Protein AF-A0A2U1UXC5-F1 (afdb_monomer)

Foldseek 3Di:
DQVVLVVCVVVLVLVSSLVVLVVVVVVLDLVSLQVNLLSQQPVSCVVVVRPPRHHDLVSSLVSNVSSVVSPVCVCVVVNVVSVVD

Mean predicted aligned error: 2.39 Å

Nearest PDB structures (foldseek):
  1ouv-assembly1_A  TM=8.447E-01  e=3.270E-01  Helicobacter pylori 26695
  7wzb-assembly1_B  TM=4.705E-01  e=3.302E+00  Salmonella enterica subsp. enterica serovar Typhimurium str. LT2

Structure (mmCIF, N/CA/C/O backbone):
data_AF-A0A2U1UXC5-F1
#
_entry.id   AF-A0A2U1UXC5-F1
#
loop_
_atom_site.group_PDB
_atom_site.id
_atom_site.type_symbol
_atom_site.label_atom_id
_atom_site.label_alt_id
_atom_site.label_comp_id
_atom_site.label_asym_id
_atom_site.label_entity_id
_atom_site.label_seq_id
_atom_site.pdbx_PDB_ins_code
_atom_site.Cartn_x
_atom_site.Cartn_y
_atom_site.Cartn_z
_atom_site.occupancy
_atom_site.B_iso_or_equiv
_atom_site.auth_seq_id
_atom_site.auth_comp_id
_atom_site.auth_asym_id
_atom_site.auth_atom_id
_atom_site.pdbx_PDB_model_num
ATOM 1 N N . MET A 1 1 ? 9.375 9.896 3.402 1.00 78.38 1 MET A N 1
ATOM 2 C CA . MET A 1 1 ? 9.575 8.487 2.988 1.00 78.38 1 MET A CA 1
ATOM 3 C C . MET A 1 1 ? 8.656 8.081 1.840 1.00 78.38 1 MET A C 1
ATOM 5 O O . MET A 1 1 ? 9.165 7.588 0.847 1.00 78.38 1 MET A O 1
ATOM 9 N N . ILE A 1 2 ? 7.351 8.368 1.919 1.00 92.06 2 ILE A N 1
ATOM 10 C CA . ILE A 1 2 ? 6.349 7.984 0.901 1.00 92.06 2 ILE A CA 1
ATOM 11 C C . ILE A 1 2 ? 6.728 8.428 -0.521 1.00 92.06 2 ILE A C 1
ATOM 13 O O . ILE A 1 2 ? 6.767 7.587 -1.401 1.00 92.06 2 ILE A O 1
ATOM 17 N N . ARG A 1 3 ? 7.161 9.684 -0.724 1.00 94.81 3 ARG A N 1
ATOM 18 C CA . ARG A 1 3 ? 7.598 10.172 -2.050 1.00 94.81 3 ARG A CA 1
ATOM 19 C C . ARG A 1 3 ? 8.647 9.268 -2.713 1.00 94.81 3 ARG A C 1
ATOM 21 O O . ARG A 1 3 ? 8.546 8.961 -3.891 1.00 94.81 3 ARG A O 1
ATOM 28 N N . ARG A 1 4 ? 9.641 8.806 -1.946 1.00 93.81 4 ARG A N 1
ATOM 29 C CA . ARG A 1 4 ? 10.690 7.923 -2.472 1.00 93.81 4 ARG A CA 1
ATOM 30 C C . ARG A 1 4 ? 10.145 6.532 -2.796 1.00 93.81 4 ARG A C 1
ATOM 32 O O . ARG A 1 4 ? 10.599 5.913 -3.748 1.00 93.81 4 ARG A O 1
ATOM 39 N N . ALA A 1 5 ? 9.178 6.046 -2.020 1.00 95.56 5 ALA A N 1
ATOM 40 C CA . ALA A 1 5 ? 8.477 4.806 -2.329 1.00 95.56 5 ALA A CA 1
ATOM 41 C C . ALA A 1 5 ? 7.662 4.934 -3.627 1.00 95.56 5 ALA A C 1
ATOM 43 O O . ALA A 1 5 ? 7.733 4.040 -4.467 1.00 95.56 5 ALA A O 1
ATOM 44 N N . ASP A 1 6 ? 6.983 6.068 -3.825 1.00 96.12 6 ASP A N 1
ATOM 45 C CA . ASP A 1 6 ? 6.230 6.374 -5.048 1.00 96.12 6 ASP A CA 1
ATOM 46 C C . ASP A 1 6 ? 7.150 6.415 -6.278 1.00 96.12 6 ASP A C 1
ATOM 48 O O . ASP A 1 6 ? 6.800 5.891 -7.333 1.00 96.12 6 ASP A O 1
ATOM 52 N N . GLU A 1 7 ? 8.359 6.967 -6.141 1.00 96.50 7 GLU A N 1
ATOM 53 C CA . GLU A 1 7 ? 9.378 6.948 -7.199 1.00 96.50 7 GLU A CA 1
ATOM 54 C C . GLU A 1 7 ? 9.819 5.520 -7.555 1.00 96.50 7 GLU A C 1
ATOM 56 O O . GLU A 1 7 ? 9.897 5.175 -8.733 1.00 96.50 7 GLU A O 1
ATOM 61 N N . MET A 1 8 ? 10.081 4.667 -6.557 1.00 95.38 8 MET A N 1
ATOM 62 C CA . MET A 1 8 ? 10.423 3.256 -6.795 1.00 95.38 8 MET A CA 1
ATOM 63 C C . MET A 1 8 ? 9.272 2.517 -7.480 1.00 95.38 8 MET A C 1
ATOM 65 O O . MET A 1 8 ? 9.491 1.760 -8.426 1.00 95.38 8 MET A O 1
ATOM 69 N N . LEU A 1 9 ? 8.037 2.792 -7.057 1.00 94.44 9 LEU A N 1
ATOM 70 C CA . LEU A 1 9 ? 6.841 2.233 -7.671 1.00 94.44 9 LEU A CA 1
ATOM 71 C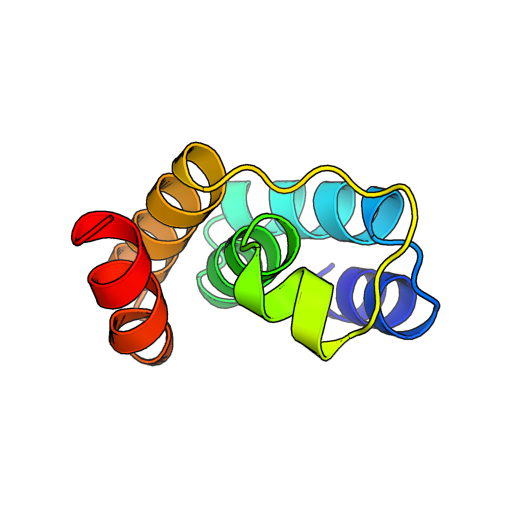 C . LEU A 1 9 ? 6.696 2.681 -9.132 1.00 94.44 9 LEU A C 1
ATOM 73 O O . LEU A 1 9 ? 6.398 1.855 -9.994 1.00 94.44 9 LEU A O 1
ATOM 77 N N . ALA A 1 10 ? 6.957 3.956 -9.432 1.00 93.31 10 ALA A N 1
ATOM 78 C CA . ALA A 1 10 ? 6.936 4.494 -10.792 1.00 93.31 10 ALA A CA 1
ATOM 79 C C . ALA A 1 10 ? 7.994 3.834 -11.692 1.00 93.31 10 ALA A C 1
ATOM 81 O O . ALA A 1 10 ? 7.702 3.516 -12.845 1.00 93.31 10 ALA A O 1
ATOM 82 N N . LEU A 1 11 ? 9.179 3.545 -11.142 1.00 93.19 11 LEU A N 1
ATOM 83 C CA . LEU A 1 11 ? 10.256 2.798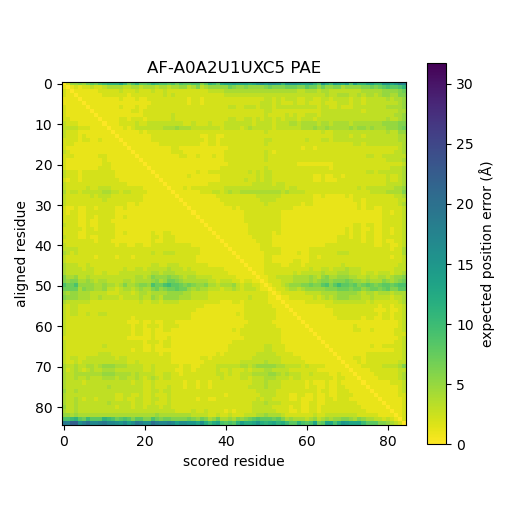 -11.806 1.00 93.19 11 LEU A CA 1
ATOM 84 C C . LEU A 1 11 ? 10.009 1.282 -11.883 1.00 93.19 11 LEU A C 1
ATOM 86 O O . LEU A 1 11 ? 10.851 0.550 -12.394 1.00 93.19 11 LEU A O 1
ATOM 90 N N . ARG A 1 12 ? 8.862 0.801 -11.389 1.00 91.56 12 ARG A N 1
ATOM 91 C CA . ARG A 1 12 ? 8.491 -0.625 -11.311 1.00 91.56 12 ARG A CA 1
ATOM 92 C C . ARG A 1 12 ? 9.394 -1.468 -10.419 1.00 91.56 12 ARG A C 1
ATOM 94 O O . ARG A 1 12 ? 9.288 -2.693 -10.425 1.00 91.56 12 ARG A O 1
ATOM 101 N N . ASP A 1 13 ? 10.170 -0.827 -9.551 1.00 94.25 13 ASP A N 1
ATOM 102 C CA . ASP A 1 13 ? 10.845 -1.493 -8.443 1.00 94.25 13 ASP A CA 1
ATOM 103 C C . ASP A 1 13 ? 9.872 -1.669 -7.266 1.00 94.25 13 ASP A C 1
ATOM 105 O O . ASP A 1 13 ? 9.895 -0.957 -6.256 1.00 94.25 13 ASP A O 1
ATOM 109 N N . ILE A 1 14 ? 8.969 -2.642 -7.416 1.00 95.38 14 ILE A N 1
ATOM 110 C CA . ILE A 1 14 ? 7.932 -2.943 -6.418 1.00 95.38 14 ILE A CA 1
ATOM 111 C C . ILE A 1 14 ? 8.557 -3.397 -5.092 1.00 95.38 14 ILE A C 1
ATOM 113 O O . ILE A 1 14 ? 8.033 -3.103 -4.018 1.00 95.38 14 ILE A O 1
ATOM 117 N N . SER A 1 15 ? 9.694 -4.092 -5.151 1.00 94.62 15 SER A N 1
ATOM 118 C CA . SER A 1 15 ? 10.403 -4.591 -3.972 1.00 94.62 15 SER A CA 1
ATOM 119 C C . SER A 1 15 ? 10.978 -3.451 -3.132 1.00 94.62 15 SER A C 1
ATOM 121 O O . SER A 1 15 ? 10.822 -3.453 -1.908 1.00 94.62 15 SER A O 1
ATOM 123 N N . ALA A 1 16 ? 11.610 -2.456 -3.762 1.00 95.31 16 ALA A N 1
ATOM 124 C CA . ALA A 1 16 ? 12.079 -1.268 -3.059 1.00 95.31 16 ALA A CA 1
ATOM 125 C C . ALA A 1 16 ? 10.914 -0.411 -2.547 1.00 95.31 16 ALA A C 1
ATOM 127 O O . ALA A 1 16 ? 10.949 0.027 -1.395 1.00 95.31 16 ALA A O 1
ATOM 128 N N . ALA A 1 17 ? 9.859 -0.237 -3.353 1.00 97.06 17 ALA A N 1
ATOM 129 C CA . ALA A 1 17 ? 8.663 0.497 -2.949 1.00 97.06 17 ALA A CA 1
ATOM 130 C C . ALA A 1 17 ? 8.024 -0.113 -1.690 1.00 97.06 17 ALA A C 1
ATOM 132 O O . ALA A 1 17 ? 7.788 0.596 -0.712 1.00 97.06 17 ALA A O 1
ATOM 133 N N . ARG A 1 18 ? 7.837 -1.442 -1.661 1.00 97.00 18 ARG A N 1
ATOM 134 C CA . ARG A 1 18 ? 7.294 -2.185 -0.509 1.00 97.00 18 ARG A CA 1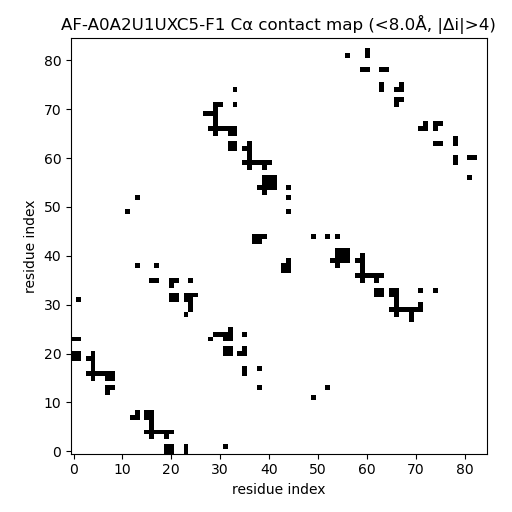
ATOM 135 C C . ARG A 1 18 ? 8.060 -1.912 0.782 1.00 97.00 18 ARG A C 1
ATOM 137 O O . ARG A 1 18 ? 7.432 -1.644 1.800 1.00 97.00 18 ARG A O 1
ATOM 144 N N . ARG A 1 19 ? 9.398 -1.941 0.750 1.00 97.00 19 ARG A N 1
ATOM 145 C CA . ARG A 1 19 ? 10.224 -1.679 1.945 1.00 97.00 19 ARG A CA 1
ATOM 146 C C . ARG A 1 19 ? 10.008 -0.269 2.492 1.00 97.00 19 ARG A C 1
ATOM 148 O O . ARG A 1 19 ? 9.857 -0.088 3.695 1.00 97.00 19 ARG A O 1
ATOM 155 N N . LEU A 1 20 ? 9.967 0.724 1.607 1.00 97.62 20 LEU A N 1
ATOM 156 C CA . LEU A 1 20 ? 9.795 2.122 1.999 1.00 97.62 20 LEU A CA 1
ATOM 157 C C . LEU A 1 20 ? 8.371 2.422 2.484 1.00 97.62 20 LEU A C 1
ATOM 159 O O . LEU A 1 20 ? 8.200 3.161 3.457 1.00 97.62 20 LEU A O 1
ATOM 163 N N . TYR A 1 21 ? 7.354 1.842 1.841 1.00 98.12 21 TYR A N 1
ATOM 164 C CA . TYR A 1 21 ? 5.979 1.948 2.319 1.00 98.12 21 TYR A CA 1
ATOM 165 C C . TYR A 1 21 ? 5.784 1.227 3.652 1.00 98.12 21 TYR A C 1
ATOM 167 O O . TYR A 1 21 ? 5.122 1.788 4.514 1.00 98.12 21 TYR A O 1
ATOM 175 N N . ALA A 1 22 ? 6.380 0.046 3.856 1.00 97.62 22 ALA A N 1
ATOM 176 C CA . ALA A 1 22 ? 6.306 -0.687 5.124 1.00 97.62 22 ALA A CA 1
ATOM 177 C C . ALA A 1 22 ? 6.818 0.152 6.288 1.00 97.62 22 ALA A C 1
ATOM 179 O O . ALA A 1 22 ? 6.078 0.367 7.241 1.00 97.62 22 ALA A O 1
ATOM 180 N N . TYR A 1 23 ? 8.003 0.744 6.150 1.00 97.00 23 TYR A N 1
ATOM 181 C CA . TYR A 1 23 ? 8.539 1.629 7.179 1.00 97.00 23 TYR A CA 1
ATOM 182 C C . TYR A 1 23 ? 7.588 2.798 7.503 1.00 97.00 23 TYR A C 1
ATOM 184 O O . TYR A 1 23 ? 7.323 3.104 8.662 1.00 97.00 23 TYR A O 1
ATOM 192 N N . ALA A 1 24 ? 7.033 3.457 6.480 1.00 97.25 24 ALA A N 1
ATOM 193 C CA . ALA A 1 24 ? 6.116 4.576 6.693 1.00 97.25 24 ALA A CA 1
ATOM 194 C C . ALA A 1 24 ? 4.746 4.139 7.253 1.00 97.25 24 ALA A C 1
ATOM 196 O O . ALA A 1 24 ? 4.141 4.881 8.025 1.00 97.25 24 ALA A O 1
ATOM 197 N N . ALA A 1 25 ? 4.258 2.953 6.884 1.00 97.75 25 ALA A N 1
ATOM 198 C CA .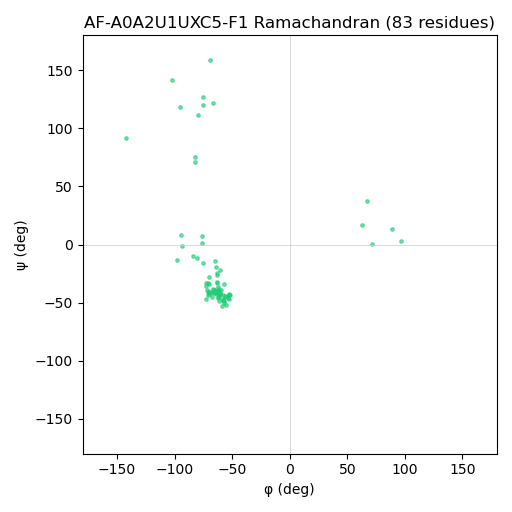 ALA A 1 25 ? 3.014 2.376 7.388 1.00 97.75 25 ALA A CA 1
ATOM 199 C C . ALA A 1 25 ? 3.147 1.962 8.859 1.00 97.75 25 ALA A C 1
ATOM 201 O O . ALA A 1 25 ? 2.252 2.231 9.658 1.00 97.75 25 ALA A O 1
ATOM 202 N N . GLU A 1 26 ? 4.285 1.371 9.229 1.00 96.00 26 GLU A N 1
ATOM 203 C CA . GLU A 1 26 ? 4.642 1.043 10.614 1.00 96.00 26 GLU A CA 1
ATOM 204 C C . GLU A 1 26 ? 4.775 2.303 11.479 1.00 96.00 26 GLU A C 1
ATOM 206 O O . GLU A 1 26 ? 4.385 2.291 12.643 1.00 96.00 26 GLU A O 1
ATOM 211 N N . ALA A 1 27 ? 5.209 3.424 10.894 1.00 96.12 27 ALA A N 1
ATOM 212 C CA . ALA A 1 27 ? 5.202 4.740 11.534 1.00 96.12 27 ALA A CA 1
ATOM 213 C C . ALA A 1 27 ? 3.806 5.409 11.603 1.00 96.12 27 ALA A C 1
ATOM 215 O O . ALA A 1 27 ? 3.704 6.577 11.974 1.00 96.12 27 ALA A O 1
ATOM 216 N N . GLY A 1 28 ? 2.731 4.703 11.232 1.00 96.25 28 GLY A N 1
ATOM 217 C CA . GLY A 1 28 ? 1.349 5.183 11.348 1.00 96.25 28 GLY A CA 1
ATOM 218 C C . GLY A 1 28 ? 0.825 5.957 10.137 1.00 96.25 28 GLY A C 1
ATOM 219 O O . GLY A 1 28 ? -0.214 6.608 10.227 1.00 96.25 28 GLY A O 1
ATOM 220 N N . SER A 1 29 ? 1.502 5.914 8.986 1.00 97.94 29 SER A N 1
ATOM 221 C CA . SER A 1 29 ? 0.972 6.552 7.780 1.00 97.94 29 SER A CA 1
ATOM 222 C C . SER A 1 29 ? -0.096 5.693 7.102 1.00 97.94 29 SER A C 1
ATOM 224 O O . SER A 1 29 ? 0.215 4.678 6.474 1.00 97.94 29 SER A O 1
ATOM 226 N N . GLY A 1 30 ? -1.344 6.170 7.134 1.00 97.94 30 GLY A N 1
ATOM 227 C CA . GLY A 1 30 ? -2.460 5.565 6.403 1.00 97.94 30 GLY A CA 1
ATOM 228 C C . GLY A 1 30 ? -2.167 5.443 4.908 1.00 97.94 30 GLY A C 1
ATOM 229 O O . GLY A 1 30 ? -2.227 4.346 4.355 1.00 97.94 30 GLY A O 1
ATOM 230 N N . LYS A 1 31 ? -1.754 6.541 4.259 1.00 97.81 31 LYS A N 1
ATOM 231 C CA . LYS A 1 31 ? -1.358 6.551 2.837 1.00 97.81 31 LYS A CA 1
ATOM 232 C C . LYS A 1 31 ? -0.310 5.493 2.497 1.00 97.81 31 LYS A C 1
ATOM 234 O O . LYS A 1 31 ? -0.420 4.834 1.466 1.00 97.81 31 LYS A O 1
ATOM 239 N N . ALA A 1 32 ? 0.697 5.317 3.354 1.00 98.12 32 ALA A N 1
ATOM 240 C CA . ALA A 1 32 ? 1.719 4.300 3.137 1.00 98.12 32 ALA A CA 1
ATOM 241 C C . ALA A 1 32 ? 1.159 2.882 3.295 1.00 98.12 32 ALA A C 1
ATOM 243 O O . ALA A 1 32 ? 1.476 2.022 2.479 1.00 98.12 32 ALA A O 1
ATOM 244 N N . ALA A 1 33 ? 0.292 2.642 4.284 1.00 98.50 33 ALA A N 1
ATOM 245 C CA . ALA A 1 33 ? -0.398 1.362 4.436 1.00 98.50 33 ALA A CA 1
ATOM 246 C C . ALA A 1 33 ? -1.282 1.054 3.212 1.00 98.50 33 ALA A C 1
ATOM 248 O O . ALA A 1 33 ? -1.253 -0.059 2.692 1.00 98.50 33 ALA A O 1
ATOM 249 N N . ALA A 1 34 ? -1.997 2.052 2.684 1.00 98.50 34 ALA A N 1
ATOM 250 C CA . ALA A 1 34 ? -2.799 1.913 1.472 1.00 98.50 34 ALA A CA 1
ATOM 251 C C . ALA A 1 34 ? -1.935 1.550 0.256 1.00 98.50 34 ALA A C 1
ATOM 253 O O . ALA A 1 34 ? -2.250 0.606 -0.469 1.00 98.50 34 ALA A O 1
ATOM 254 N N . ALA A 1 35 ? -0.833 2.271 0.042 1.00 98.06 35 ALA A N 1
ATOM 255 C CA . ALA A 1 35 ? 0.083 2.004 -1.061 1.00 98.06 35 ALA A CA 1
ATOM 256 C C . ALA A 1 35 ? 0.769 0.636 -0.918 1.00 98.06 35 ALA A C 1
ATOM 258 O O . ALA A 1 35 ? 0.868 -0.115 -1.887 1.00 98.06 35 ALA A O 1
ATOM 259 N N . LEU A 1 36 ? 1.162 0.248 0.299 1.00 98.31 36 LEU A N 1
ATOM 260 C CA . LEU A 1 36 ? 1.708 -1.078 0.567 1.00 98.31 36 LEU A CA 1
ATOM 261 C C . LEU A 1 36 ? 0.696 -2.179 0.241 1.00 98.31 36 LEU A C 1
ATOM 263 O O . LEU A 1 36 ? 1.050 -3.139 -0.442 1.00 98.31 36 LEU A O 1
ATOM 267 N N . GLY A 1 37 ? -0.564 -2.014 0.653 1.00 98.12 37 GLY A N 1
ATOM 268 C CA . GLY A 1 37 ? -1.651 -2.928 0.303 1.00 98.12 37 GLY A CA 1
ATOM 269 C C . GLY A 1 37 ? -1.814 -3.085 -1.210 1.00 98.12 37 GLY A C 1
ATOM 270 O O . GLY A 1 37 ? -1.863 -4.212 -1.701 1.00 98.12 37 GLY A O 1
ATOM 271 N N . GLN A 1 38 ? -1.769 -1.979 -1.962 1.00 97.94 38 GLN A N 1
ATOM 272 C CA . GLN A 1 38 ? -1.816 -2.004 -3.430 1.00 97.94 38 GLN A CA 1
ATOM 273 C C . GLN A 1 38 ? -0.683 -2.834 -4.026 1.00 97.94 38 GLN A C 1
ATOM 275 O O . GLN A 1 38 ? -0.924 -3.654 -4.905 1.00 97.94 38 GLN A O 1
ATOM 280 N N . THR A 1 39 ? 0.545 -2.706 -3.519 1.00 97.88 39 THR A N 1
ATOM 281 C CA . THR A 1 39 ? 1.664 -3.491 -4.059 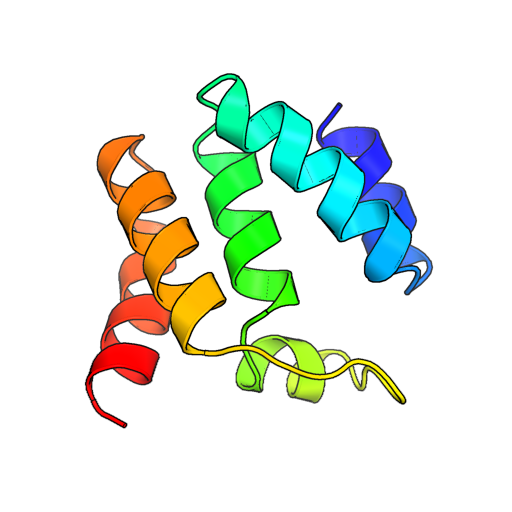1.00 97.88 39 THR A CA 1
ATOM 282 C C . THR A 1 39 ? 1.510 -4.998 -3.856 1.00 97.88 39 THR A C 1
ATOM 284 O O . THR A 1 39 ? 2.192 -5.748 -4.545 1.00 97.88 39 THR A O 1
ATOM 287 N N . TYR A 1 40 ? 0.666 -5.469 -2.934 1.00 98.25 40 TYR A N 1
ATOM 288 C CA . TYR A 1 40 ? 0.366 -6.893 -2.741 1.00 98.25 40 TYR A CA 1
ATOM 289 C C . TYR A 1 40 ? -0.932 -7.339 -3.432 1.00 98.25 40 TYR A C 1
ATOM 291 O O . TYR A 1 40 ? -1.163 -8.538 -3.585 1.00 98.25 40 TYR A O 1
ATOM 299 N N . ASP A 1 41 ? -1.764 -6.398 -3.871 1.00 98.19 41 ASP A N 1
ATOM 300 C CA . ASP A 1 41 ? -3.065 -6.657 -4.474 1.00 98.19 41 ASP A CA 1
ATOM 301 C C . ASP A 1 41 ? -2.916 -7.183 -5.916 1.00 98.19 41 ASP A C 1
ATOM 303 O O . ASP A 1 41 ? -2.390 -6.463 -6.772 1.00 98.19 41 ASP A O 1
ATOM 307 N N . PRO A 1 42 ? -3.418 -8.398 -6.229 1.00 96.69 42 PRO A N 1
ATOM 308 C CA . PRO A 1 42 ? -3.344 -8.954 -7.578 1.00 96.69 42 PRO A CA 1
ATOM 309 C C . PR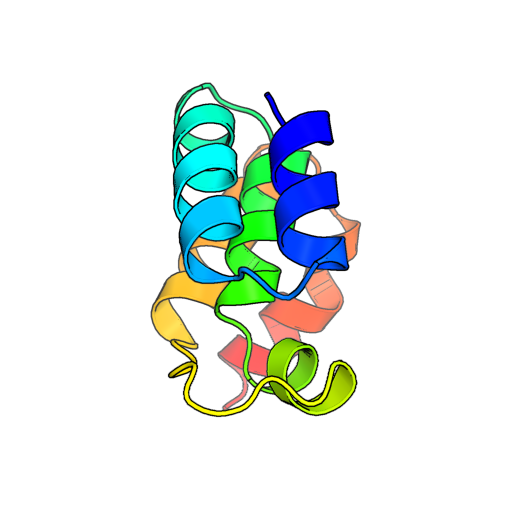O A 1 42 ? -3.887 -8.010 -8.653 1.00 96.69 42 PRO A C 1
ATOM 311 O O . PRO A 1 42 ? -3.236 -7.803 -9.667 1.00 96.69 42 PRO A O 1
ATOM 314 N N . ALA A 1 43 ? -5.032 -7.360 -8.413 1.00 96.44 43 ALA A N 1
ATOM 315 C CA . ALA A 1 43 ? -5.649 -6.516 -9.437 1.00 96.44 43 ALA A CA 1
ATOM 316 C C . ALA A 1 43 ? -4.844 -5.239 -9.704 1.00 96.44 43 ALA A C 1
ATOM 318 O O . ALA A 1 43 ? -4.900 -4.685 -10.802 1.00 96.44 43 ALA A O 1
ATOM 319 N N . PHE A 1 44 ? -4.111 -4.749 -8.702 1.00 96.44 44 PHE A N 1
ATOM 320 C CA . PHE A 1 44 ? -3.209 -3.622 -8.889 1.00 96.44 44 PHE A CA 1
ATOM 321 C C . PHE A 1 44 ? -1.973 -4.046 -9.685 1.00 96.44 44 PHE A C 1
ATOM 323 O O . PHE A 1 44 ? -1.622 -3.370 -10.650 1.00 96.44 44 PHE A O 1
ATOM 330 N N . LEU A 1 45 ? -1.356 -5.175 -9.318 1.00 95.62 45 LEU A N 1
ATOM 331 C CA . LEU A 1 45 ? -0.194 -5.718 -10.023 1.00 95.62 45 LEU A CA 1
ATOM 332 C C . LEU A 1 45 ? -0.512 -6.043 -11.489 1.00 95.62 45 LEU A C 1
ATOM 334 O O . LEU A 1 45 ? 0.269 -5.672 -12.365 1.00 95.62 45 LEU A O 1
ATOM 338 N N . ASP A 1 46 ? -1.684 -6.622 -11.758 1.00 94.69 46 ASP A N 1
ATOM 339 C CA . ASP A 1 46 ? -2.180 -6.884 -13.112 1.00 94.69 46 ASP A CA 1
ATOM 340 C C . ASP A 1 46 ? -2.383 -5.579 -13.893 1.00 94.69 46 ASP A C 1
ATOM 342 O O . ASP A 1 46 ? -1.925 -5.454 -15.027 1.00 94.69 46 ASP A O 1
ATOM 346 N N . ARG A 1 47 ? -3.009 -4.563 -13.275 1.00 94.25 47 ARG A N 1
ATOM 347 C CA . ARG A 1 47 ? -3.249 -3.254 -13.910 1.00 94.25 47 ARG A CA 1
ATOM 348 C C . ARG A 1 47 ? -1.954 -2.566 -14.320 1.00 94.25 47 ARG A C 1
ATOM 350 O O . ARG A 1 47 ? -1.918 -1.904 -15.354 1.00 94.25 47 ARG A O 1
ATOM 357 N N . ILE A 1 48 ? -0.913 -2.673 -13.499 1.00 92.62 48 ILE A N 1
ATOM 358 C CA . ILE A 1 48 ? 0.384 -2.101 -13.844 1.00 92.62 48 ILE A CA 1
ATOM 359 C C . ILE A 1 48 ? 1.200 -3.050 -14.735 1.00 92.62 48 ILE A C 1
ATOM 361 O O . ILE A 1 48 ? 2.197 -2.619 -15.292 1.00 92.62 48 ILE A O 1
ATOM 365 N N . GLY A 1 49 ? 0.802 -4.304 -14.942 1.00 90.56 49 GLY A N 1
ATOM 366 C CA . GLY A 1 49 ? 1.589 -5.263 -15.722 1.00 90.56 49 GLY A CA 1
ATOM 367 C C . GLY A 1 49 ? 2.908 -5.626 -15.035 1.00 90.56 49 GLY A C 1
ATOM 368 O O . GLY A 1 49 ? 3.942 -5.744 -15.691 1.00 90.56 49 GLY A O 1
ATOM 369 N N . ALA A 1 50 ? 2.900 -5.743 -13.704 1.00 89.38 50 ALA A N 1
ATOM 370 C CA . ALA A 1 50 ? 4.072 -6.171 -12.950 1.00 89.38 50 ALA A CA 1
ATOM 371 C C . ALA A 1 50 ? 4.404 -7.635 -13.280 1.00 89.38 50 ALA A C 1
ATOM 373 O O . ALA A 1 50 ? 3.591 -8.530 -13.062 1.00 89.38 50 ALA A O 1
ATOM 374 N N . GLN A 1 51 ? 5.614 -7.885 -13.779 1.00 84.62 51 GLN A N 1
ATOM 375 C CA . GLN A 1 51 ? 6.094 -9.231 -14.095 1.00 84.62 51 GLN A CA 1
ATOM 376 C C . GLN A 1 51 ? 7.047 -9.728 -13.007 1.00 84.62 51 GLN A C 1
ATOM 378 O O . GLN A 1 51 ? 7.831 -8.958 -12.457 1.00 84.62 51 GLN A O 1
ATOM 383 N N . GLY A 1 52 ? 6.969 -11.017 -12.668 1.00 88.31 52 GLY A N 1
ATOM 384 C CA . GLY A 1 52 ? 7.845 -11.640 -11.666 1.00 88.31 52 GLY A CA 1
ATOM 385 C C . GLY A 1 52 ? 7.578 -11.227 -10.211 1.00 88.31 52 GLY A C 1
ATOM 386 O O . GLY A 1 52 ? 8.246 -11.719 -9.304 1.00 88.31 52 GLY A O 1
ATOM 387 N N . ILE A 1 53 ? 6.588 -10.368 -9.958 1.00 94.00 53 ILE A N 1
ATOM 388 C CA . ILE A 1 53 ? 6.174 -9.975 -8.609 1.00 94.00 53 ILE A CA 1
ATOM 389 C C . ILE A 1 53 ? 4.999 -10.841 -8.175 1.00 94.00 53 ILE A C 1
ATOM 391 O O . ILE A 1 53 ? 3.925 -10.800 -8.768 1.00 94.00 53 ILE A O 1
ATOM 395 N N . ARG A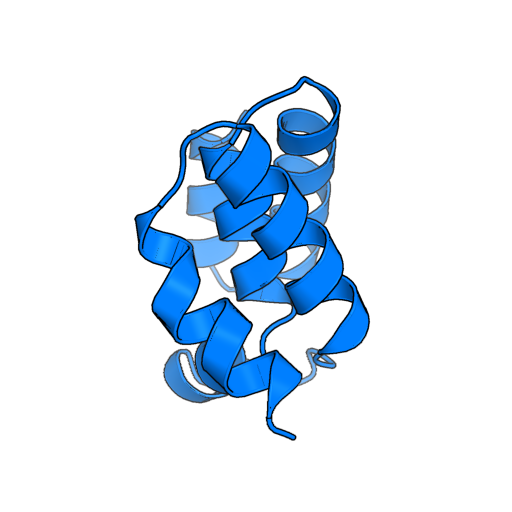 1 54 ? 5.192 -11.611 -7.101 1.00 93.69 54 ARG A N 1
ATOM 396 C CA . ARG A 1 54 ? 4.116 -12.416 -6.522 1.00 93.69 54 ARG A CA 1
ATOM 397 C C . ARG A 1 54 ? 3.136 -11.511 -5.745 1.00 93.69 54 ARG A C 1
ATOM 399 O O . ARG A 1 54 ? 3.591 -10.744 -4.880 1.00 93.69 54 ARG A O 1
ATOM 406 N N . PRO A 1 55 ? 1.821 -11.573 -6.037 1.00 95.94 55 PRO A N 1
ATOM 407 C CA . PRO A 1 55 ? 0.802 -10.953 -5.196 1.00 95.94 55 PRO A CA 1
ATOM 408 C C . PRO A 1 55 ? 0.666 -11.688 -3.860 1.00 95.94 55 PRO A C 1
ATOM 410 O O . PRO A 1 55 ? 0.992 -12.868 -3.756 1.00 95.94 55 PRO A O 1
ATOM 413 N N . ASP A 1 56 ? 0.114 -11.004 -2.864 1.00 97.81 56 ASP A N 1
ATOM 414 C CA . ASP A 1 56 ? -0.290 -11.597 -1.590 1.00 97.81 56 ASP A CA 1
ATOM 415 C C . ASP A 1 56 ? -1.608 -10.947 -1.120 1.00 97.81 56 ASP A C 1
ATOM 417 O O . ASP A 1 56 ? -1.601 -9.905 -0.456 1.00 97.81 56 ASP A O 1
ATOM 421 N N . PRO A 1 57 ? -2.767 -11.528 -1.482 1.00 97.75 57 PRO A N 1
ATOM 422 C CA . PRO A 1 57 ? -4.071 -10.992 -1.099 1.00 97.75 57 PRO A CA 1
ATOM 423 C C . PRO A 1 57 ? -4.254 -10.840 0.416 1.00 97.75 57 PRO A C 1
ATOM 425 O O . PRO A 1 57 ? -4.901 -9.891 0.856 1.00 97.75 57 PRO A O 1
ATOM 428 N N . ALA A 1 58 ? -3.672 -11.737 1.217 1.00 97.88 58 ALA A N 1
ATOM 429 C CA . ALA A 1 58 ? -3.808 -11.705 2.669 1.00 97.88 58 ALA A CA 1
ATOM 430 C C . ALA A 1 58 ? -3.049 -10.512 3.269 1.00 97.88 58 ALA A C 1
ATOM 432 O O . ALA A 1 58 ? -3.587 -9.789 4.114 1.00 97.88 58 ALA A O 1
ATOM 433 N N . LEU A 1 59 ? -1.830 -10.243 2.786 1.00 97.69 59 LEU A N 1
ATOM 434 C CA . LEU A 1 59 ? -1.096 -9.034 3.161 1.00 97.69 59 LEU A CA 1
ATOM 435 C C . LEU A 1 59 ? -1.789 -7.766 2.659 1.00 97.69 59 LEU A C 1
ATOM 437 O O . LEU A 1 59 ? -1.856 -6.789 3.404 1.00 97.69 59 LEU A O 1
ATOM 441 N N . ALA A 1 60 ? -2.346 -7.774 1.445 1.00 98.44 60 ALA A N 1
ATOM 442 C CA . ALA A 1 60 ? -3.105 -6.637 0.931 1.00 98.44 60 ALA A CA 1
ATOM 443 C C . ALA A 1 60 ? -4.295 -6.290 1.84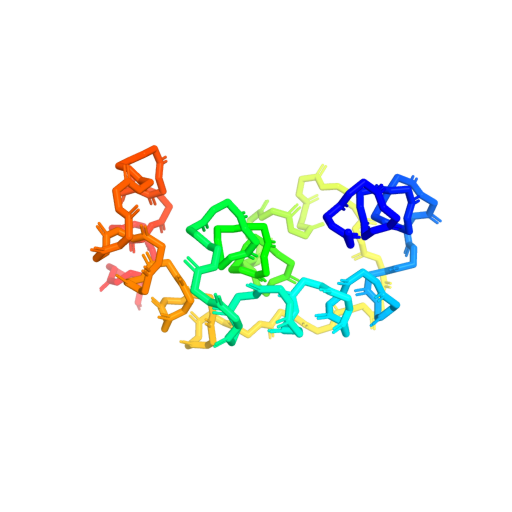6 1.00 98.44 60 ALA A C 1
ATOM 445 O O . ALA A 1 60 ? -4.431 -5.140 2.260 1.00 98.44 60 ALA A O 1
AT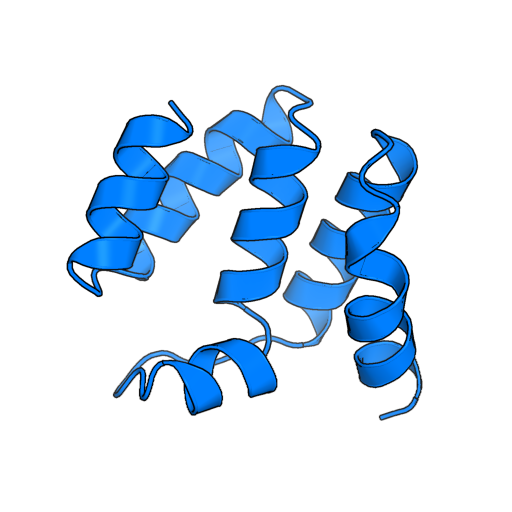OM 446 N N . VAL A 1 61 ? -5.094 -7.288 2.249 1.00 98.44 61 VAL A N 1
ATOM 447 C CA . VAL A 1 61 ? -6.204 -7.122 3.208 1.00 98.44 61 VAL A CA 1
ATOM 448 C C . VAL A 1 61 ? -5.713 -6.555 4.539 1.00 98.44 61 VAL A C 1
ATOM 450 O O . VAL A 1 61 ? -6.293 -5.593 5.044 1.00 98.44 61 VAL A O 1
ATOM 453 N N . ARG A 1 62 ? -4.628 -7.104 5.103 1.00 98.25 62 ARG A N 1
ATOM 454 C CA . ARG A 1 62 ? -4.054 -6.620 6.370 1.00 98.25 62 ARG A CA 1
ATOM 455 C C . ARG A 1 62 ? -3.695 -5.135 6.297 1.00 98.25 62 ARG A C 1
ATOM 457 O O . ARG A 1 62 ? -4.059 -4.374 7.192 1.00 98.25 62 ARG A O 1
ATOM 464 N N . TRP A 1 63 ? -3.002 -4.721 5.240 1.00 98.38 63 TRP A N 1
ATOM 465 C CA . TRP A 1 63 ? -2.566 -3.336 5.086 1.00 98.38 63 TRP A CA 1
ATOM 466 C C . TRP A 1 63 ? -3.710 -2.387 4.744 1.00 98.38 63 TRP A C 1
ATOM 468 O O . TRP A 1 63 ? -3.736 -1.276 5.263 1.00 98.38 63 TRP A O 1
ATOM 478 N N . TYR A 1 64 ? -4.699 -2.820 3.962 1.00 98.44 64 TYR A N 1
ATOM 479 C CA . TYR A 1 64 ? -5.898 -2.020 3.717 1.00 98.44 64 TYR A CA 1
ATOM 480 C C . TYR A 1 64 ? -6.740 -1.820 4.977 1.00 98.44 64 TYR A C 1
ATOM 482 O O . TYR A 1 64 ? -7.211 -0.710 5.206 1.00 98.44 64 TYR A O 1
ATOM 490 N N . ARG A 1 65 ? -6.881 -2.834 5.840 1.00 98.19 65 ARG A N 1
ATOM 491 C CA . ARG A 1 65 ? -7.545 -2.664 7.145 1.00 98.19 65 ARG A CA 1
ATOM 492 C C . ARG A 1 65 ? -6.824 -1.636 8.016 1.00 98.19 65 ARG A C 1
ATOM 494 O O . ARG A 1 65 ? -7.476 -0.780 8.605 1.00 98.19 65 ARG A O 1
ATOM 501 N N . GLN A 1 66 ? -5.492 -1.680 8.047 1.00 98.12 66 GLN A N 1
ATOM 502 C CA . GLN A 1 66 ? -4.698 -0.676 8.757 1.00 98.12 66 GLN A CA 1
ATOM 503 C C . GLN A 1 66 ? -4.815 0.714 8.115 1.00 98.12 66 GLN A C 1
ATOM 505 O O . GLN A 1 66 ? -4.897 1.720 8.804 1.00 98.12 66 GLN A O 1
ATOM 510 N N . ALA A 1 67 ? -4.863 0.802 6.789 1.00 98.38 67 ALA A N 1
ATOM 511 C CA . ALA A 1 67 ? -5.082 2.074 6.113 1.00 98.38 67 ALA A CA 1
ATOM 512 C C . ALA A 1 67 ? -6.462 2.663 6.461 1.00 98.38 67 ALA A C 1
ATOM 514 O O . ALA A 1 67 ? -6.562 3.858 6.726 1.00 98.38 67 ALA A O 1
ATOM 515 N N . MET A 1 68 ? -7.506 1.827 6.545 1.00 98.06 68 MET A N 1
ATOM 516 C CA . MET A 1 68 ? -8.840 2.252 6.982 1.00 98.06 68 MET A CA 1
ATOM 517 C C . MET A 1 68 ? -8.868 2.724 8.438 1.00 98.06 68 MET A C 1
ATOM 519 O O . MET A 1 68 ? -9.490 3.746 8.714 1.00 98.06 68 MET A O 1
ATOM 523 N N . SER A 1 69 ? -8.186 2.032 9.360 1.00 97.62 69 SER A N 1
ATOM 524 C CA . SER A 1 69 ? -8.093 2.476 10.762 1.00 97.62 69 SER A CA 1
ATOM 525 C C . SER A 1 69 ? -7.366 3.821 10.902 1.00 97.62 69 SER A C 1
ATOM 527 O O . SER A 1 69 ? -7.625 4.565 11.845 1.00 97.62 69 SER A O 1
ATOM 529 N N . LEU A 1 70 ? -6.512 4.159 9.931 1.00 97.12 70 LEU A N 1
ATOM 530 C CA . LEU A 1 70 ? -5.774 5.420 9.828 1.00 97.12 70 LEU A CA 1
ATOM 531 C C . LEU A 1 70 ? -6.472 6.480 8.949 1.00 97.12 70 LEU A C 1
ATOM 533 O O . LEU A 1 70 ? -5.884 7.527 8.683 1.00 97.12 70 LEU A O 1
ATOM 537 N N . GLY A 1 71 ? -7.713 6.237 8.508 1.00 97.00 71 GLY A N 1
ATOM 538 C CA . GLY A 1 71 ? -8.549 7.222 7.807 1.00 97.00 71 GLY A CA 1
ATOM 539 C C . GLY A 1 71 ? -8.540 7.159 6.274 1.00 97.00 71 GLY A C 1
ATOM 540 O O . GLY A 1 71 ? -9.216 7.963 5.634 1.00 97.00 71 GLY A O 1
ATOM 541 N N . GLU A 1 72 ? -7.843 6.203 5.656 1.00 98.00 72 GLU A N 1
ATOM 542 C CA . GLU A 1 72 ? -7.819 6.038 4.194 1.00 98.00 72 GLU A CA 1
ATOM 543 C C . GLU A 1 72 ? -9.048 5.263 3.695 1.00 98.00 72 GLU A C 1
ATOM 545 O O . GLU A 1 72 ? -8.965 4.112 3.261 1.00 98.00 72 GLU A O 1
ATOM 550 N N . ALA A 1 73 ? -10.222 5.890 3.747 1.00 96.44 73 ALA A N 1
ATOM 551 C CA . ALA A 1 73 ? -11.480 5.260 3.343 1.00 96.44 73 ALA A CA 1
ATOM 552 C C . ALA A 1 73 ? -11.505 4.825 1.861 1.00 96.44 73 ALA A C 1
ATOM 554 O O . ALA A 1 73 ? -12.252 3.915 1.495 1.00 96.44 73 ALA A O 1
ATOM 555 N N . GLN A 1 74 ? -10.666 5.415 1.000 1.00 96.06 74 GLN A N 1
ATOM 556 C CA . GLN A 1 74 ? -10.624 5.089 -0.428 1.00 96.06 74 GLN A CA 1
ATOM 557 C C . GLN A 1 74 ? -10.162 3.656 -0.733 1.00 96.06 74 GLN A C 1
ATOM 559 O O . GLN A 1 74 ? -10.342 3.192 -1.858 1.00 96.06 74 GLN A O 1
ATOM 564 N N . VAL A 1 75 ? -9.579 2.934 0.235 1.00 97.50 75 VAL A N 1
ATOM 565 C CA . VAL A 1 75 ? -9.190 1.525 0.041 1.00 97.50 75 VAL A CA 1
ATOM 566 C C . VAL A 1 75 ? -10.361 0.552 0.202 1.00 97.50 75 VAL A C 1
ATOM 568 O O . VAL A 1 75 ? -10.231 -0.611 -0.181 1.00 97.50 75 VAL A O 1
ATOM 571 N N . ALA A 1 76 ? -11.510 1.004 0.722 1.00 97.19 76 ALA A N 1
ATOM 572 C CA . ALA A 1 76 ? -12.656 0.145 1.023 1.00 97.19 76 ALA A CA 1
ATOM 573 C C . ALA A 1 76 ? -13.127 -0.709 -0.176 1.00 97.19 76 ALA A C 1
ATOM 575 O O . ALA A 1 76 ? -13.296 -1.915 0.003 1.00 97.19 76 ALA A O 1
ATOM 576 N N . PRO A 1 77 ? -13.246 -0.187 -1.417 1.00 97.06 77 PRO A N 1
ATOM 577 C CA . PRO A 1 77 ? -13.642 -1.015 -2.559 1.00 97.06 77 PRO A CA 1
ATOM 578 C C . PRO A 1 77 ? -12.643 -2.138 -2.873 1.00 97.06 77 PRO A C 1
ATOM 580 O O . PRO A 1 77 ? -13.042 -3.239 -3.260 1.00 97.06 77 PRO A O 1
ATOM 583 N N . ALA A 1 78 ? -11.341 -1.875 -2.708 1.00 96.31 78 ALA A N 1
ATOM 584 C CA . ALA A 1 78 ? -10.298 -2.874 -2.920 1.00 96.31 78 ALA A CA 1
ATOM 585 C C . ALA A 1 78 ? -10.326 -3.940 -1.816 1.00 96.31 78 ALA A C 1
ATOM 587 O O . ALA A 1 78 ? -10.287 -5.130 -2.127 1.00 96.31 78 ALA A O 1
ATOM 588 N N . LEU A 1 79 ? -10.487 -3.522 -0.558 1.00 97.38 79 LEU A N 1
ATOM 589 C CA . LEU A 1 79 ? -10.632 -4.418 0.586 1.00 97.38 79 LEU A CA 1
ATOM 590 C C . LEU A 1 79 ? -11.848 -5.341 0.427 1.00 97.38 79 LEU A C 1
ATOM 592 O O . LEU A 1 79 ? -11.690 -6.559 0.429 1.00 97.38 79 LEU A O 1
ATOM 596 N N . SER A 1 80 ? -13.036 -4.789 0.167 1.00 96.88 80 SER A N 1
ATOM 597 C CA . SER A 1 80 ? -14.259 -5.584 -0.013 1.00 96.88 80 SER A CA 1
ATOM 598 C C . SER A 1 80 ? -14.196 -6.526 -1.216 1.00 96.88 80 SER A C 1
ATOM 600 O O . SER A 1 80 ? -14.901 -7.532 -1.261 1.00 96.88 80 SER A O 1
ATOM 602 N N . ARG A 1 81 ? -13.397 -6.220 -2.244 1.00 96.62 81 ARG A N 1
ATOM 603 C CA . ARG A 1 81 ? -13.154 -7.156 -3.352 1.00 96.62 81 ARG A CA 1
ATOM 604 C C . ARG A 1 81 ? -12.281 -8.332 -2.915 1.00 96.62 81 ARG A C 1
ATOM 606 O O . ARG A 1 81 ? -12.550 -9.447 -3.347 1.00 96.62 81 ARG A O 1
ATOM 613 N N . LEU A 1 82 ? -11.246 -8.087 -2.114 1.00 95.94 82 LEU A N 1
ATOM 614 C CA . LEU A 1 82 ? -10.339 -9.134 -1.639 1.00 95.94 82 LEU A CA 1
ATOM 615 C C . LEU A 1 82 ? -10.983 -10.029 -0.573 1.00 95.94 82 LEU A C 1
ATOM 617 O O . LEU A 1 82 ? -10.702 -11.216 -0.558 1.00 95.94 82 LEU A O 1
ATOM 621 N N . GLU A 1 83 ? -11.871 -9.493 0.265 1.00 92.81 83 GLU A N 1
ATOM 622 C CA . GLU A 1 83 ? -12.576 -10.260 1.309 1.00 92.81 83 GLU A CA 1
ATOM 623 C C . GLU A 1 83 ? -13.708 -11.151 0.774 1.00 92.81 83 GLU A C 1
ATOM 625 O O . GLU A 1 83 ? -14.190 -12.027 1.484 1.00 92.81 83 GLU A O 1
ATOM 630 N N . ARG A 1 84 ? -14.153 -10.925 -0.466 1.00 90.19 84 ARG A N 1
ATOM 631 C CA . ARG A 1 84 ? -15.201 -11.724 -1.126 1.00 90.19 84 ARG A CA 1
ATOM 632 C C . ARG A 1 84 ? -14.657 -12.866 -1.990 1.00 90.19 84 ARG A C 1
ATOM 634 O O . ARG A 1 84 ? -15.452 -13.547 -2.633 1.00 90.19 84 ARG A O 1
ATOM 641 N N . ARG A 1 85 ? -13.335 -13.014 -2.076 1.00 69.38 85 ARG A N 1
ATOM 642 C CA . ARG A 1 85 ? -12.662 -14.090 -2.813 1.00 69.38 85 ARG A CA 1
ATOM 643 C C . ARG A 1 85 ? -12.328 -15.246 -1.889 1.00 69.38 85 ARG A C 1
ATOM 645 O O . ARG A 1 85 ? -12.393 -16.382 -2.397 1.00 69.38 85 ARG A O 1
#

Sequence (85 aa):
MIRRADEMLALRDISAARRLYAYAAEAGSGKAAAALGQTYDPAFLDRIGAQGIRPDPALAVRWYRQAMSLGEAQVAPALSRLERR

Secondary structure (DSSP, 8-state):
-HHHHHHHHHTT-HHHHHHHHHHHHHTT-HHHHHHHHHHH-HHHHHHHT--SPPP-HHHHHHHHHHHHHTT-GGGHHHHHHHTT-

InterPro domains:
  IPR011990 Tetratricopeptide-like helical domain superfamily [G3DSA:1.25.40.10] (5-85)

pLDDT: mean 95.57, std 4.28, range [69.38, 98.5]

Radius of gyration: 11.65 Å; Cα contacts (8 Å, |Δi|>4): 116; chains: 1; bounding box: 27×24×27 Å

Solvent-accessible surface area (backbone atoms only — not comparable to full-atom values): 4435 Å² total; per-residue (Å²): 100,56,70,62,17,52,52,28,44,73,71,64,37,54,71,62,14,41,56,36,14,47,56,38,26,76,72,65,34,17,69,24,18,39,54,36,12,42,71,18,24,54,73,48,35,59,74,71,63,59,76,96,64,78,59,36,62,68,58,14,43,55,25,29,53,51,5,40,79,54,67,37,63,86,43,50,70,60,38,59,54,62,75,74,109

Organism: NCBI:txid568898